Protein AF-A0A840CAK6-F1 (afdb_monomer)

Mean predicted aligned error: 10.12 Å

Organism: NCBI:txid1614693

Foldseek 3Di:
DDPPPPPCPPPNVCVVVVVVVCVVLVVLLVVCVVVVHHSVCSVVVVPVVVVVVVVVCVVPPDDVVNVVPDDPD

pLDDT: mean 78.11, std 8.47, range [58.72, 89.38]

Secondary structure (DSSP, 8-state):
---------SHHHHHHHHHHHHHHHHHHHHHHHHTTS-GGGGGGGGSHHHHHHHHHHHHHSPPHHHHS-----

Solvent-accessible surface area (backbone atoms only — not comparable to full-atom values): 4532 Å² t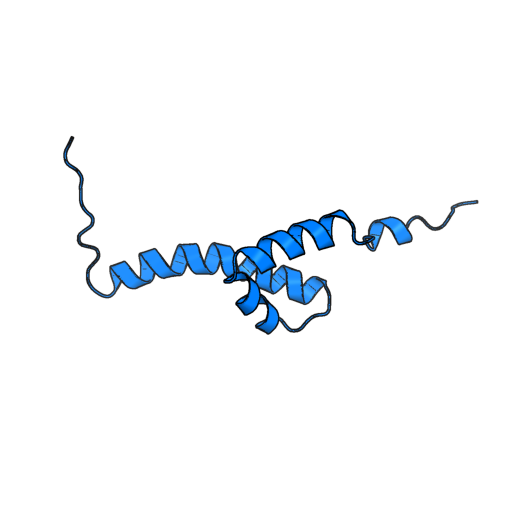otal; per-residue (Å²): 134,84,80,77,74,75,84,61,67,65,71,67,32,53,52,68,56,45,54,62,51,47,68,57,48,52,60,44,28,52,50,33,46,73,73,76,42,64,48,74,60,42,63,53,53,78,38,69,66,52,44,53,51,48,56,52,47,63,73,71,49,88,50,73,73,69,63,70,67,61,76,96,118

Radius of gyration: 19.22 Å; Cα contacts (8 Å, |Δi|>4): 23; chains: 1; bounding box: 41×28×63 Å

Structure (mmCIF, N/CA/C/O backbone):
data_AF-A0A840CAK6-F1
#
_entry.id   AF-A0A840CAK6-F1
#
loop_
_atom_site.group_PDB
_atom_site.id
_atom_site.type_symbol
_atom_site.label_atom_id
_atom_site.label_alt_id
_atom_site.label_comp_id
_atom_site.label_asym_id
_atom_site.label_en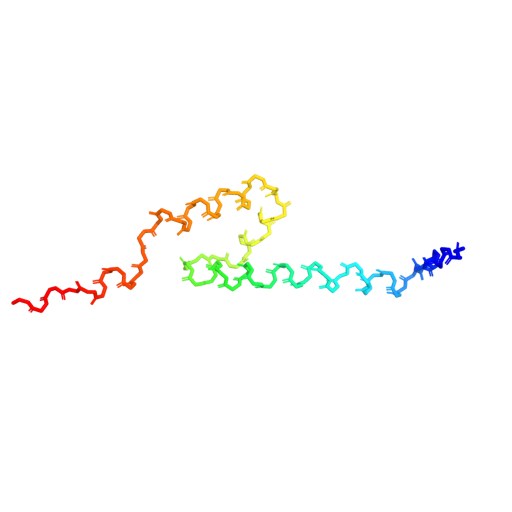tity_id
_atom_site.label_seq_id
_atom_site.pdbx_PDB_ins_code
_atom_site.Cartn_x
_atom_site.Cartn_y
_atom_site.Cartn_z
_atom_site.occupancy
_atom_site.B_iso_or_equiv
_atom_site.auth_seq_id
_atom_site.auth_comp_id
_atom_site.auth_asym_id
_atom_site.auth_atom_id
_atom_site.pdbx_PDB_model_num
ATOM 1 N N . MET A 1 1 ? 2.899 20.309 -31.750 1.00 58.72 1 MET A N 1
ATOM 2 C CA . MET A 1 1 ? 3.047 19.738 -30.394 1.00 58.72 1 MET A CA 1
ATOM 3 C C . MET A 1 1 ? 3.987 18.550 -30.484 1.00 58.72 1 MET A C 1
ATOM 5 O O . MET A 1 1 ? 3.613 17.538 -31.059 1.00 58.72 1 MET A O 1
ATOM 9 N N . ARG A 1 2 ? 5.237 18.698 -30.034 1.00 61.88 2 ARG A N 1
ATOM 10 C CA . ARG A 1 2 ? 6.192 17.588 -29.999 1.00 61.88 2 ARG A CA 1
ATOM 11 C C . ARG A 1 2 ? 5.887 16.775 -28.748 1.00 61.88 2 ARG A C 1
ATOM 13 O O . ARG A 1 2 ? 6.159 17.230 -27.644 1.00 61.88 2 ARG A O 1
ATOM 20 N N . SER A 1 3 ? 5.269 15.613 -28.932 1.00 61.44 3 SER A N 1
ATOM 21 C CA . SER A 1 3 ? 5.252 14.594 -27.891 1.00 61.44 3 SER A CA 1
ATOM 22 C C . SER A 1 3 ? 6.703 14.212 -27.630 1.00 61.44 3 SER A C 1
ATOM 24 O O . SER A 1 3 ? 7.339 13.550 -28.451 1.00 61.44 3 SER A O 1
ATOM 26 N N . HIS A 1 4 ? 7.253 14.705 -26.526 1.00 63.16 4 HIS A N 1
ATOM 27 C CA . HIS A 1 4 ? 8.466 14.152 -25.957 1.00 63.16 4 HIS A CA 1
ATOM 28 C C . HIS A 1 4 ? 8.074 12.792 -25.390 1.00 63.16 4 HIS A C 1
ATOM 30 O O . HIS A 1 4 ? 7.722 12.675 -24.221 1.00 63.16 4 HIS A O 1
ATOM 36 N N . TYR A 1 5 ? 8.048 11.782 -26.262 1.00 61.62 5 TYR A N 1
ATOM 37 C CA . TYR A 1 5 ? 7.997 10.396 -25.837 1.00 61.62 5 TYR A CA 1
ATOM 38 C C . TYR A 1 5 ? 9.272 10.185 -25.046 1.00 61.62 5 TYR A C 1
ATOM 40 O O . TYR A 1 5 ? 10.368 10.176 -25.598 1.00 61.62 5 TYR A O 1
ATOM 48 N N . TYR A 1 6 ? 9.123 10.181 -23.732 1.00 59.81 6 TYR A N 1
ATOM 49 C CA . TYR A 1 6 ? 10.192 9.915 -22.804 1.00 59.81 6 TYR A CA 1
ATOM 50 C C . TYR A 1 6 ? 10.843 8.601 -23.247 1.00 59.81 6 TYR A C 1
ATOM 52 O O . TYR A 1 6 ? 10.220 7.544 -23.151 1.00 59.81 6 TYR A O 1
ATOM 60 N N . GLU A 1 7 ? 12.069 8.652 -23.768 1.00 64.50 7 GLU A N 1
ATOM 61 C CA . GLU A 1 7 ? 12.884 7.458 -23.997 1.00 64.50 7 GLU A CA 1
ATOM 62 C C . GLU A 1 7 ? 13.352 6.954 -22.626 1.00 64.50 7 GLU A C 1
ATOM 64 O O . GLU A 1 7 ? 14.522 7.013 -22.256 1.00 64.50 7 GLU A O 1
ATOM 69 N N . VAL A 1 8 ? 12.392 6.552 -21.787 1.00 62.31 8 VAL A N 1
ATOM 70 C CA . VAL A 1 8 ? 12.660 5.962 -20.481 1.00 62.31 8 VAL A CA 1
ATOM 71 C C . VAL A 1 8 ? 13.025 4.514 -20.738 1.00 62.31 8 VAL A C 1
ATOM 73 O O . VAL A 1 8 ? 12.203 3.606 -20.680 1.00 62.31 8 VAL A O 1
ATOM 76 N N . THR A 1 9 ? 14.289 4.311 -21.070 1.00 77.00 9 THR A N 1
ATOM 77 C CA . THR A 1 9 ? 14.901 2.994 -21.219 1.00 77.00 9 THR A CA 1
ATOM 78 C C . THR A 1 9 ? 15.967 2.803 -20.147 1.00 77.00 9 THR A C 1
ATOM 80 O O . THR A 1 9 ? 16.756 3.703 -19.863 1.00 77.00 9 THR A O 1
ATOM 83 N N . GLY A 1 10 ? 15.978 1.626 -19.518 1.00 80.12 10 GLY A N 1
ATOM 84 C CA . GLY A 1 10 ? 16.926 1.279 -18.457 1.00 80.12 10 GLY A CA 1
ATOM 85 C C . GLY A 1 10 ? 16.555 1.836 -17.076 1.00 80.12 10 GLY A C 1
ATOM 86 O O . GLY A 1 10 ? 15.389 1.876 -16.690 1.00 80.12 10 GLY A O 1
ATOM 87 N N . PHE A 1 11 ? 17.563 2.242 -16.303 1.00 77.50 11 PHE A N 1
ATOM 88 C CA . PHE A 1 11 ? 17.416 2.632 -14.894 1.00 77.50 11 PHE A CA 1
ATOM 89 C C . PHE A 1 11 ? 16.437 3.802 -14.632 1.00 77.50 11 PHE A C 1
ATOM 91 O O . PHE A 1 11 ? 15.625 3.682 -13.711 1.00 77.50 11 PHE A O 1
ATOM 98 N N . PRO A 1 12 ? 16.405 4.888 -15.435 1.00 83.12 12 PRO A N 1
ATOM 99 C CA . PRO A 1 12 ? 15.440 5.975 -15.236 1.00 83.12 12 PRO A CA 1
ATOM 100 C C . PRO A 1 12 ? 13.977 5.518 -15.358 1.00 83.12 12 PRO A C 1
ATOM 102 O O . PRO A 1 12 ? 13.100 6.070 -14.694 1.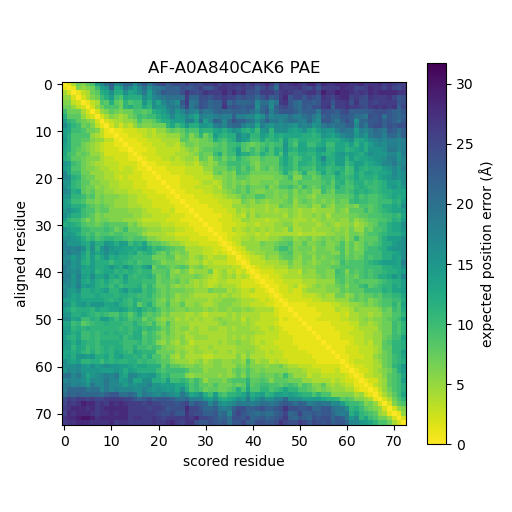00 83.12 12 PRO A O 1
ATOM 105 N N . ALA A 1 13 ? 13.715 4.476 -16.156 1.00 80.25 13 ALA A N 1
ATOM 106 C CA . ALA A 1 13 ? 12.374 3.922 -16.352 1.00 80.25 13 ALA A CA 1
ATOM 107 C C . ALA A 1 13 ? 11.872 3.227 -15.090 1.00 80.25 13 ALA A C 1
ATOM 109 O O . ALA A 1 13 ? 10.732 3.422 -14.670 1.00 80.25 13 ALA A O 1
ATOM 110 N N . LEU A 1 14 ? 12.766 2.479 -14.440 1.00 82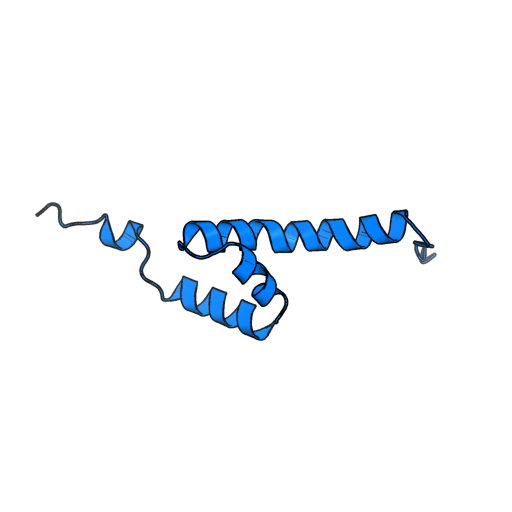.00 14 LEU A N 1
ATOM 111 C CA . LEU A 1 14 ? 12.479 1.810 -13.178 1.00 82.00 14 LEU A CA 1
ATOM 112 C C . LEU A 1 14 ? 12.143 2.828 -12.088 1.00 82.00 14 LEU A C 1
ATOM 114 O O . LEU A 1 14 ? 11.170 2.641 -11.363 1.00 82.00 14 LEU A O 1
ATOM 118 N N . VAL A 1 15 ? 12.887 3.933 -12.002 1.00 84.06 15 VAL A N 1
ATOM 119 C CA . VAL A 1 15 ? 12.618 4.996 -11.021 1.00 84.06 15 VAL A CA 1
ATOM 120 C C . VAL A 1 15 ? 11.258 5.649 -11.276 1.00 84.06 15 VAL A C 1
ATOM 122 O O . VAL A 1 15 ? 10.465 5.788 -10.343 1.00 84.06 15 VAL A O 1
ATOM 125 N N . MET A 1 16 ? 10.945 5.983 -12.533 1.00 82.94 16 MET A N 1
ATOM 126 C CA . MET A 1 16 ? 9.660 6.596 -12.888 1.00 82.94 16 MET A CA 1
ATOM 127 C C . ME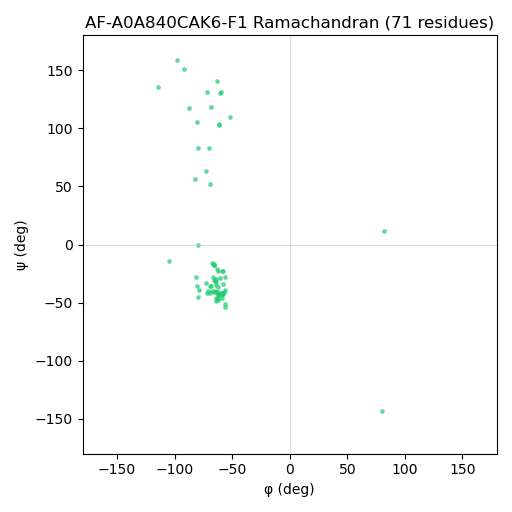T A 1 16 ? 8.454 5.685 -12.639 1.00 82.94 16 MET A C 1
ATOM 129 O O . MET A 1 16 ? 7.391 6.189 -12.290 1.00 82.94 16 MET A O 1
ATOM 133 N N . MET A 1 17 ? 8.601 4.364 -12.761 1.00 80.44 17 MET A N 1
ATOM 134 C CA . MET A 1 17 ? 7.536 3.412 -12.423 1.00 80.44 17 MET A CA 1
ATOM 135 C C . MET A 1 17 ? 7.434 3.138 -10.916 1.00 80.44 17 MET A C 1
ATOM 137 O O . MET A 1 17 ? 6.337 2.972 -10.383 1.00 80.44 17 MET A O 1
ATOM 141 N N . THR A 1 18 ? 8.564 3.104 -10.209 1.00 84.06 18 THR A N 1
ATOM 142 C CA . THR A 1 18 ? 8.605 2.675 -8.802 1.00 84.06 18 THR A CA 1
ATOM 143 C C . THR A 1 18 ? 8.141 3.770 -7.845 1.00 84.06 18 THR A C 1
ATOM 145 O O . THR A 1 18 ? 7.424 3.478 -6.892 1.00 84.06 18 THR A O 1
ATOM 148 N N . ILE A 1 19 ? 8.495 5.037 -8.090 1.00 86.19 19 ILE A N 1
ATOM 149 C CA . ILE A 1 19 ? 8.082 6.158 -7.228 1.00 86.19 19 ILE A CA 1
ATOM 150 C C . ILE A 1 19 ? 6.552 6.248 -7.063 1.00 86.19 19 ILE A C 1
ATOM 152 O O . ILE A 1 19 ? 6.091 6.229 -5.919 1.00 86.19 19 ILE A O 1
ATOM 156 N N . PRO A 1 20 ? 5.736 6.298 -8.134 1.00 82.06 20 PRO A N 1
ATOM 157 C CA . PRO A 1 20 ? 4.283 6.345 -7.982 1.00 82.06 20 PRO A CA 1
ATOM 158 C C . PRO A 1 20 ? 3.717 5.077 -7.328 1.00 82.06 20 PRO A C 1
ATOM 160 O O . PRO A 1 20 ? 2.797 5.174 -6.517 1.00 82.06 20 PRO A O 1
ATOM 163 N N . ALA A 1 21 ? 4.294 3.899 -7.593 1.00 81.56 21 ALA A N 1
ATOM 164 C CA . ALA A 1 21 ? 3.889 2.664 -6.924 1.00 81.56 21 ALA A CA 1
ATOM 165 C C . ALA A 1 21 ? 4.119 2.731 -5.403 1.00 81.56 21 ALA A C 1
ATOM 167 O O . ALA A 1 21 ? 3.237 2.368 -4.627 1.00 81.56 21 ALA A O 1
ATOM 168 N N . LEU A 1 22 ? 5.263 3.257 -4.957 1.00 85.00 22 LEU A N 1
ATOM 169 C CA . LEU A 1 22 ? 5.564 3.429 -3.533 1.00 85.00 22 LEU A CA 1
ATOM 170 C C . LEU A 1 22 ? 4.640 4.450 -2.863 1.00 85.00 22 LEU A C 1
ATOM 172 O O . LEU A 1 22 ? 4.167 4.197 -1.756 1.00 85.00 22 LEU A O 1
ATOM 176 N N . ILE A 1 23 ? 4.337 5.564 -3.536 1.00 86.56 23 ILE A N 1
ATOM 177 C CA . ILE A 1 23 ? 3.394 6.578 -3.033 1.00 86.56 23 ILE A CA 1
ATOM 178 C C . I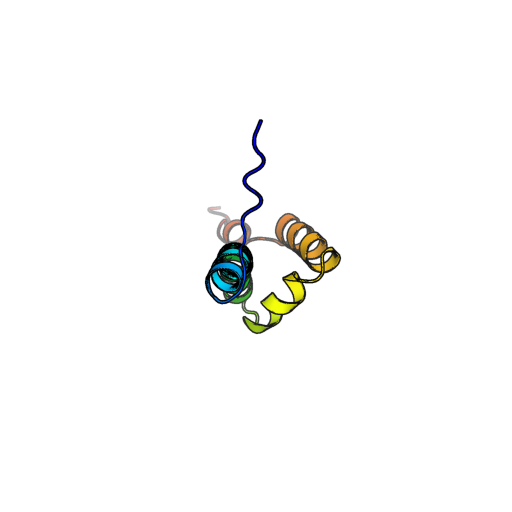LE A 1 23 ? 2.014 5.965 -2.769 1.00 86.56 23 ILE A C 1
ATOM 180 O O . ILE A 1 23 ? 1.352 6.357 -1.812 1.00 86.56 23 ILE A O 1
ATOM 184 N N . LEU A 1 24 ? 1.597 4.981 -3.569 1.00 78.06 24 LEU A N 1
ATOM 185 C CA . LEU A 1 24 ? 0.349 4.254 -3.352 1.00 78.06 24 LEU A CA 1
ATOM 186 C C . LEU A 1 24 ? 0.482 3.179 -2.263 1.00 78.06 24 LEU A C 1
ATOM 188 O O . LEU A 1 24 ? -0.372 3.093 -1.388 1.00 78.06 24 LEU A O 1
ATOM 192 N N . ILE A 1 25 ? 1.545 2.370 -2.269 1.00 77.06 25 ILE A N 1
ATOM 193 C CA . ILE A 1 25 ? 1.689 1.213 -1.365 1.00 77.06 25 ILE A CA 1
ATOM 194 C C . ILE A 1 25 ? 1.956 1.633 0.091 1.00 77.06 25 ILE A C 1
ATOM 196 O O . ILE A 1 25 ? 1.385 1.049 1.014 1.00 77.06 25 ILE A O 1
ATOM 200 N N . ILE A 1 26 ? 2.802 2.643 0.322 1.00 84.56 26 ILE A N 1
ATOM 201 C CA . ILE A 1 26 ? 3.205 3.091 1.667 1.00 84.56 26 ILE A CA 1
ATOM 202 C C . ILE A 1 26 ? 2.012 3.484 2.561 1.00 84.56 26 ILE A C 1
ATOM 204 O O . ILE A 1 26 ? 1.941 2.983 3.690 1.00 84.56 26 ILE A O 1
ATOM 208 N N . PRO A 1 27 ? 1.065 4.344 2.133 1.00 81.62 27 PRO A N 1
ATOM 209 C CA . PRO A 1 27 ? -0.072 4.708 2.975 1.00 81.62 27 PRO A CA 1
ATOM 210 C C . PRO A 1 27 ? -0.944 3.496 3.305 1.00 81.62 27 PRO A C 1
ATOM 212 O O . PRO A 1 27 ? -1.387 3.364 4.446 1.00 81.62 27 PRO A O 1
ATOM 215 N N . PHE A 1 28 ? -1.121 2.559 2.370 1.00 79.00 28 PHE A N 1
ATOM 216 C CA . PHE A 1 28 ? -1.847 1.325 2.652 1.00 79.00 28 PHE A CA 1
ATOM 217 C C . PHE A 1 28 ? -1.111 0.424 3.641 1.00 79.00 28 PHE A C 1
ATOM 219 O O . PHE A 1 28 ? -1.735 -0.120 4.548 1.00 79.00 28 PHE A O 1
ATOM 226 N N . PHE A 1 29 ? 0.213 0.310 3.545 1.00 82.62 29 PHE A N 1
ATOM 227 C CA . PHE A 1 29 ? 1.012 -0.416 4.532 1.00 82.62 29 PHE A CA 1
ATOM 228 C C . PHE A 1 29 ? 0.821 0.152 5.948 1.00 82.62 29 PHE A C 1
ATOM 230 O O . PHE A 1 29 ? 0.633 -0.600 6.907 1.00 82.62 29 PHE A O 1
ATOM 237 N N . GLN A 1 30 ? 0.799 1.482 6.083 1.00 84.19 30 GLN A N 1
ATOM 238 C CA . GLN A 1 30 ? 0.533 2.149 7.362 1.00 84.19 30 GLN A CA 1
ATOM 239 C C . GLN A 1 30 ? -0.910 1.955 7.843 1.00 84.19 30 GLN A C 1
ATOM 241 O O . GLN A 1 30 ? -1.143 1.794 9.042 1.00 84.19 30 GLN A O 1
ATOM 246 N N . LEU A 1 31 ? -1.876 1.928 6.926 1.00 83.00 31 LEU A N 1
ATOM 247 C CA . LEU A 1 31 ? -3.282 1.679 7.231 1.00 83.00 31 LEU A CA 1
ATOM 248 C C . LEU A 1 31 ? -3.483 0.285 7.838 1.00 83.00 31 LEU A C 1
ATOM 250 O O . LEU A 1 31 ? -4.083 0.158 8.903 1.00 83.00 31 LEU A O 1
ATOM 254 N N . TRP A 1 32 ? -2.895 -0.747 7.227 1.00 81.94 32 TRP A N 1
ATOM 255 C CA . TRP A 1 32 ? -2.978 -2.119 7.732 1.00 81.94 32 TRP A CA 1
ATOM 256 C C . TRP A 1 32 ? -2.341 -2.277 9.114 1.00 81.94 32 TRP A C 1
ATOM 258 O O . TRP A 1 32 ? -2.942 -2.893 10.000 1.00 81.94 32 TRP A O 1
ATOM 268 N N . LYS A 1 33 ? -1.190 -1.629 9.344 1.00 81.12 33 LYS A N 1
ATOM 269 C CA . LYS A 1 33 ? -0.564 -1.571 10.674 1.00 81.12 33 LYS A CA 1
ATOM 270 C C . LYS A 1 33 ? -1.480 -0.930 11.718 1.00 81.12 33 LYS A C 1
ATOM 272 O O . LYS A 1 33 ? -1.590 -1.449 12.824 1.00 81.12 33 LYS A O 1
ATOM 277 N N . ARG A 1 34 ? -2.170 0.164 11.372 1.00 76.81 34 ARG A N 1
ATOM 278 C CA . ARG A 1 34 ? -3.124 0.840 12.272 1.00 76.81 34 ARG A CA 1
ATOM 279 C C . ARG A 1 34 ? -4.341 -0.016 12.604 1.00 76.81 34 ARG A C 1
ATOM 281 O O . ARG A 1 34 ? -4.877 0.096 13.697 1.00 76.81 34 ARG A O 1
ATOM 288 N N . THR A 1 35 ? -4.758 -0.886 11.689 1.00 76.44 35 THR A N 1
ATOM 289 C CA . THR A 1 35 ? -5.867 -1.822 11.923 1.00 76.44 35 THR A CA 1
ATOM 290 C C . THR A 1 35 ? -5.482 -3.069 12.730 1.00 76.44 35 THR A C 1
ATOM 292 O O . THR A 1 35 ? -6.353 -3.895 12.987 1.00 76.44 35 THR A O 1
ATOM 295 N N . GLY A 1 36 ? -4.213 -3.213 13.142 1.00 77.44 36 GLY A N 1
ATOM 296 C CA . GLY A 1 36 ? -3.720 -4.374 13.897 1.00 77.44 36 GLY A CA 1
ATOM 297 C C . GLY A 1 36 ? -3.375 -5.590 13.031 1.00 77.44 36 GLY A C 1
ATOM 298 O O . GLY A 1 36 ? -3.164 -6.681 13.553 1.00 77.44 36 GLY A O 1
ATOM 299 N N . HIS A 1 37 ? -3.313 -5.418 11.709 1.00 79.75 37 HIS A N 1
ATOM 300 C CA . HIS A 1 37 ? -3.006 -6.481 10.758 1.00 79.75 37 HIS A CA 1
ATOM 301 C C . HIS A 1 37 ? -1.530 -6.463 10.330 1.00 79.75 37 HIS A C 1
ATOM 303 O O . HIS A 1 37 ? -0.833 -5.450 10.418 1.00 79.75 37 HIS A O 1
ATOM 309 N N . SER A 1 38 ? -1.050 -7.606 9.832 1.00 80.50 38 SER A N 1
ATOM 310 C CA . SER A 1 38 ? 0.283 -7.729 9.233 1.00 80.50 38 SER A CA 1
ATOM 311 C C . SER A 1 38 ? 0.418 -6.797 8.025 1.00 80.50 38 SER A C 1
ATOM 313 O O . SER A 1 38 ? -0.412 -6.831 7.117 1.00 80.50 38 SER A O 1
ATOM 315 N N . GLY A 1 39 ? 1.492 -6.003 7.972 1.00 77.62 39 GLY A N 1
ATOM 316 C CA . GLY A 1 39 ? 1.750 -5.080 6.860 1.00 77.62 39 GLY A CA 1
ATOM 317 C C . GLY A 1 39 ? 1.857 -5.772 5.493 1.00 77.62 39 GLY A C 1
ATOM 318 O O . GLY A 1 39 ? 1.567 -5.153 4.474 1.00 77.62 39 GLY A O 1
ATOM 319 N N . TRP A 1 40 ? 2.178 -7.069 5.453 1.00 81.06 40 TRP A N 1
ATOM 320 C CA . TRP A 1 40 ? 2.216 -7.871 4.223 1.00 81.06 40 TRP A CA 1
ATOM 321 C C . TRP A 1 40 ? 0.852 -7.984 3.525 1.00 81.06 40 TRP A C 1
ATOM 323 O O . TRP A 1 40 ? 0.803 -8.148 2.310 1.00 81.06 40 TRP A O 1
ATOM 333 N N . ILE A 1 41 ? -0.257 -7.803 4.255 1.00 76.31 41 ILE A N 1
ATOM 334 C CA . ILE A 1 41 ? -1.615 -7.774 3.684 1.00 76.31 41 ILE A CA 1
ATOM 335 C C . ILE A 1 41 ? -1.791 -6.587 2.718 1.00 76.31 41 ILE A C 1
ATOM 337 O O . ILE A 1 41 ? -2.611 -6.654 1.806 1.00 76.31 41 ILE A O 1
ATOM 341 N N . SER A 1 42 ? -0.953 -5.548 2.819 1.00 78.06 42 SER A N 1
ATOM 342 C CA . SER A 1 42 ? -0.927 -4.441 1.851 1.00 78.06 42 SER A CA 1
ATOM 343 C C . SER A 1 42 ? -0.665 -4.873 0.405 1.00 78.06 42 SER A C 1
ATOM 345 O O . SER A 1 42 ? -1.092 -4.174 -0.507 1.00 78.06 42 SER A O 1
ATOM 347 N N . LEU A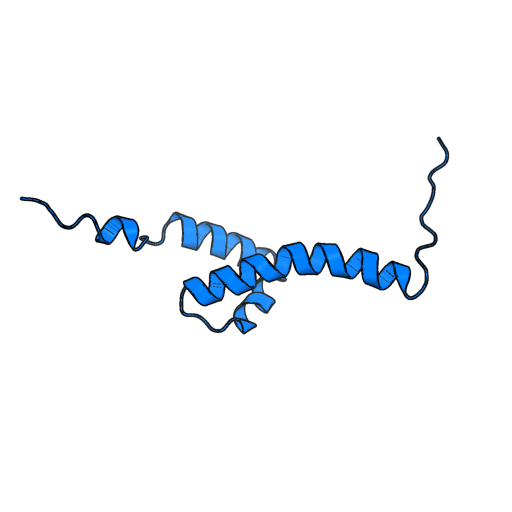 1 43 ? -0.048 -6.037 0.168 1.00 80.31 43 LEU A N 1
ATOM 348 C CA . LEU A 1 43 ? 0.122 -6.584 -1.182 1.00 80.31 43 LEU A CA 1
ATOM 349 C C . LEU A 1 43 ? -1.219 -6.914 -1.851 1.00 80.31 43 LEU A C 1
ATOM 351 O O . LEU A 1 43 ? -1.339 -6.780 -3.067 1.00 80.31 43 LEU A O 1
ATOM 355 N N . LEU A 1 44 ? -2.253 -7.270 -1.077 1.00 81.88 44 LEU A N 1
ATOM 356 C CA . LEU A 1 44 ? -3.596 -7.514 -1.616 1.00 81.88 44 LEU A CA 1
ATOM 357 C C . LEU A 1 44 ? -4.237 -6.238 -2.186 1.00 81.88 44 LEU A C 1
ATOM 359 O O . LEU A 1 44 ? -5.162 -6.341 -2.986 1.00 81.88 44 LEU A O 1
ATOM 363 N N . MET A 1 45 ? -3.721 -5.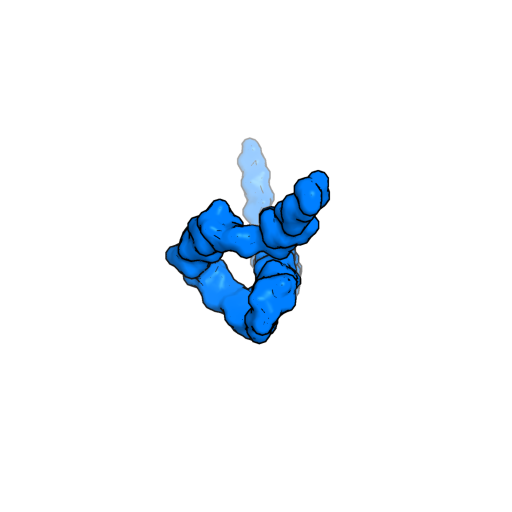046 -1.855 1.00 77.06 45 MET A N 1
ATOM 364 C CA . MET A 1 45 ? -4.189 -3.770 -2.423 1.00 77.06 45 MET A CA 1
ATOM 365 C C . MET A 1 45 ? -3.909 -3.627 -3.916 1.00 77.06 45 MET A C 1
ATOM 367 O O . MET A 1 45 ? -4.531 -2.792 -4.570 1.00 77.06 45 MET A O 1
ATOM 371 N N . LEU A 1 46 ? -3.001 -4.441 -4.467 1.00 79.56 46 LEU A N 1
ATOM 372 C CA . LEU A 1 46 ? -2.772 -4.514 -5.911 1.00 79.56 46 LEU A CA 1
ATOM 373 C C . LEU A 1 46 ? -3.995 -5.068 -6.659 1.00 79.56 46 LEU A C 1
ATOM 375 O O . LEU A 1 46 ? -4.108 -4.881 -7.867 1.00 79.56 46 LEU A O 1
ATOM 379 N N . ILE A 1 47 ? -4.922 -5.727 -5.956 1.00 87.75 47 ILE A N 1
ATOM 380 C CA . ILE A 1 47 ? -6.169 -6.239 -6.517 1.00 87.75 47 ILE A CA 1
ATOM 381 C C . ILE A 1 47 ? -7.232 -5.125 -6.446 1.00 87.75 47 ILE A C 1
ATOM 383 O O . ILE A 1 47 ? -7.634 -4.743 -5.342 1.00 87.75 47 ILE A O 1
ATOM 387 N N . PRO A 1 48 ? -7.765 -4.630 -7.584 1.00 79.25 48 PRO A N 1
ATOM 388 C CA . PRO A 1 48 ? -8.706 -3.501 -7.599 1.00 79.25 48 PRO A CA 1
ATOM 389 C C . PRO A 1 48 ? -9.950 -3.719 -6.729 1.00 79.25 48 PRO A C 1
ATOM 391 O O . PRO A 1 48 ? -10.400 -2.813 -6.031 1.00 79.25 48 PRO A O 1
ATOM 394 N N . VAL A 1 49 ? -10.477 -4.947 -6.724 1.00 89.38 49 VAL A N 1
ATOM 395 C CA . VAL A 1 49 ? -11.660 -5.325 -5.936 1.00 89.38 49 VAL A CA 1
ATOM 396 C C . VAL A 1 49 ? -11.388 -5.229 -4.433 1.00 89.38 49 VAL A C 1
ATOM 398 O O . VAL A 1 49 ? -12.230 -4.737 -3.688 1.00 89.38 49 VAL A O 1
ATOM 401 N N . VAL A 1 50 ? -10.202 -5.640 -3.980 1.00 85.25 50 VAL A N 1
ATOM 402 C CA . VAL A 1 50 ? -9.816 -5.559 -2.563 1.00 85.25 50 VAL A CA 1
ATOM 403 C C . VAL A 1 50 ? -9.752 -4.103 -2.108 1.00 85.25 50 VAL A C 1
ATOM 405 O O . VAL A 1 50 ? -10.245 -3.778 -1.030 1.00 85.25 50 VAL A O 1
ATOM 408 N N . ASN A 1 51 ? -9.221 -3.214 -2.949 1.00 85.44 51 ASN A N 1
ATOM 409 C CA . ASN A 1 51 ? -9.158 -1.786 -2.649 1.00 85.44 51 ASN A CA 1
ATOM 410 C C . ASN A 1 51 ? -10.567 -1.187 -2.443 1.00 85.44 51 ASN A C 1
ATOM 412 O O . ASN A 1 51 ? -10.806 -0.490 -1.458 1.00 85.44 51 ASN A O 1
ATOM 416 N N . LEU A 1 52 ? -11.534 -1.552 -3.297 1.00 86.19 52 LEU A N 1
ATOM 417 C CA . LEU A 1 52 ? -12.940 -1.156 -3.127 1.00 86.19 52 LEU A CA 1
ATOM 418 C C . LEU A 1 52 ? -13.548 -1.697 -1.827 1.00 86.19 52 LEU A C 1
ATOM 420 O O . LEU A 1 52 ? -14.186 -0.945 -1.089 1.00 86.19 52 LEU A O 1
ATOM 424 N N . ILE A 1 53 ? -13.319 -2.980 -1.522 1.00 87.12 53 ILE A N 1
ATOM 425 C CA . ILE A 1 53 ? -13.798 -3.609 -0.283 1.00 87.12 53 ILE A CA 1
ATOM 426 C C . ILE A 1 53 ? -13.275 -2.851 0.938 1.00 87.12 53 ILE A C 1
ATOM 428 O O . ILE A 1 53 ? -14.020 -2.637 1.884 1.00 87.12 53 ILE A O 1
ATOM 432 N N . ILE A 1 54 ? -12.020 -2.411 0.930 1.00 83.81 54 ILE A N 1
ATOM 433 C CA . ILE A 1 54 ? -11.400 -1.752 2.087 1.00 83.81 54 ILE A CA 1
ATOM 434 C C . ILE A 1 54 ? -11.952 -0.362 2.325 1.00 83.81 54 ILE A C 1
ATOM 436 O O . ILE A 1 54 ? -12.204 -0.016 3.477 1.00 83.81 54 ILE A O 1
ATOM 440 N N . VAL A 1 55 ? -12.187 0.411 1.264 1.00 84.25 55 VAL A N 1
ATOM 441 C CA . VAL A 1 55 ? -12.885 1.696 1.386 1.00 84.25 55 VAL A CA 1
ATOM 442 C C . VAL A 1 55 ? -14.280 1.473 1.974 1.00 84.25 55 VAL A C 1
ATOM 444 O O . VAL A 1 55 ? -14.675 2.193 2.887 1.00 84.25 55 VAL A O 1
ATOM 447 N N . TYR A 1 56 ? -14.987 0.430 1.528 1.00 87.88 56 TYR A N 1
ATOM 448 C CA . TYR A 1 56 ? -16.300 0.075 2.066 1.00 87.88 56 TYR A CA 1
ATOM 449 C C . TYR A 1 56 ? -16.220 -0.332 3.546 1.00 87.88 56 TYR A C 1
ATOM 451 O O . TYR A 1 56 ? -16.936 0.203 4.384 1.00 87.88 56 TYR A O 1
ATOM 459 N N . VAL A 1 57 ? -15.295 -1.223 3.906 1.00 87.00 57 VAL A N 1
ATOM 460 C CA . VAL A 1 57 ? -15.086 -1.657 5.293 1.00 87.00 57 VAL A CA 1
ATOM 461 C C . VAL A 1 57 ? -14.742 -0.470 6.187 1.00 87.00 57 VAL A C 1
ATOM 463 O O . VAL A 1 57 ? -15.333 -0.343 7.249 1.00 87.00 57 VAL A O 1
ATOM 466 N N . LEU A 1 58 ? -13.833 0.419 5.781 1.00 84.75 58 LEU A N 1
ATOM 467 C CA . LEU A 1 58 ? -13.466 1.603 6.568 1.00 84.75 58 LEU A CA 1
ATOM 468 C C . LEU A 1 58 ? -14.624 2.589 6.742 1.00 84.75 58 LEU A C 1
ATOM 470 O O . LEU A 1 58 ? -14.698 3.234 7.785 1.00 84.75 58 LEU A O 1
ATOM 474 N N . ALA A 1 59 ? -15.513 2.695 5.752 1.00 86.88 59 ALA A N 1
ATOM 475 C CA . ALA A 1 59 ? -16.681 3.566 5.821 1.00 86.88 59 ALA A CA 1
ATOM 476 C C . ALA A 1 59 ? -17.727 3.079 6.838 1.00 86.88 59 ALA A C 1
ATOM 478 O O . ALA A 1 59 ? -18.358 3.902 7.493 1.00 86.88 59 ALA A O 1
ATOM 479 N N . PHE A 1 60 ? -17.905 1.761 6.986 1.00 88.94 60 PHE A N 1
ATOM 480 C CA . PHE A 1 60 ? -18.933 1.185 7.869 1.00 88.94 60 PHE A CA 1
ATOM 481 C C . PHE A 1 60 ? -18.394 0.603 9.181 1.00 88.94 60 PHE A C 1
ATOM 483 O O . PHE A 1 60 ? -19.171 0.313 10.090 1.00 88.94 60 PHE A O 1
ATOM 490 N N . LYS A 1 61 ? -17.081 0.394 9.306 1.00 85.19 61 LYS A N 1
ATOM 491 C CA . LYS A 1 61 ? -16.461 -0.095 10.541 1.00 85.19 61 LYS A CA 1
ATOM 492 C C . LYS A 1 61 ? -16.489 1.011 11.593 1.00 85.19 61 LYS A C 1
ATOM 494 O O . LYS A 1 61 ? -16.047 2.117 11.317 1.00 85.19 61 LYS A O 1
ATOM 499 N N . ALA A 1 62 ? -16.945 0.689 12.803 1.00 83.06 62 ALA A N 1
ATOM 500 C CA . ALA A 1 62 ? -16.891 1.604 13.940 1.00 83.06 62 ALA A CA 1
ATOM 501 C C . ALA A 1 62 ? -15.441 2.008 14.242 1.00 83.06 62 ALA A C 1
ATOM 503 O O . ALA A 1 62 ? -14.548 1.152 14.320 1.00 83.06 62 ALA A O 1
ATOM 504 N N . TRP A 1 63 ? -15.204 3.306 14.405 1.00 83.44 63 TRP A N 1
ATOM 505 C CA . TRP A 1 63 ? -13.879 3.829 14.700 1.00 83.44 63 TRP A CA 1
ATOM 506 C C . TRP A 1 63 ? -13.680 3.941 16.216 1.00 83.44 63 TRP A C 1
ATOM 508 O O . TRP A 1 63 ? -14.635 4.183 16.949 1.00 83.44 63 TRP A O 1
ATOM 518 N N . PRO A 1 64 ? -12.438 3.833 16.725 1.00 75.19 64 PRO A N 1
ATOM 519 C CA . PRO A 1 64 ? -12.170 3.975 18.160 1.00 75.19 64 PRO A CA 1
ATOM 520 C C . PRO A 1 64 ? -12.655 5.309 18.748 1.00 75.19 64 PRO A C 1
ATOM 522 O O . PRO A 1 64 ? -12.991 5.381 19.927 1.00 75.19 64 PRO A O 1
ATOM 525 N N . VAL A 1 65 ? -12.712 6.362 17.923 1.00 80.81 65 VAL A N 1
ATOM 526 C CA . VAL A 1 65 ? -13.238 7.681 18.306 1.00 80.81 65 VAL A CA 1
ATOM 527 C C . VAL A 1 65 ? -14.745 7.656 18.585 1.00 80.81 65 VAL A C 1
ATOM 529 O O . VAL A 1 65 ? -15.208 8.416 19.430 1.00 80.81 65 VAL A O 1
ATOM 532 N N . ASP A 1 66 ? -15.490 6.743 17.957 1.00 78.31 66 ASP A N 1
ATOM 533 C CA . ASP A 1 66 ? -16.925 6.575 18.196 1.00 78.31 66 ASP A CA 1
ATOM 534 C C . ASP A 1 66 ? -17.177 5.927 19.566 1.00 78.31 66 ASP A C 1
ATOM 536 O O . ASP A 1 66 ? -18.145 6.258 20.244 1.00 78.31 66 ASP A O 1
ATOM 540 N N . THR A 1 67 ? -16.281 5.037 20.014 1.00 68.38 67 THR A N 1
ATOM 541 C CA . THR A 1 67 ? -16.358 4.388 21.337 1.00 68.38 67 THR A CA 1
ATOM 542 C C . THR A 1 67 ? -15.817 5.268 22.468 1.00 68.38 67 THR A C 1
ATOM 544 O O . THR A 1 67 ? -16.261 5.143 23.606 1.00 68.38 67 THR A O 1
ATOM 547 N N . ALA A 1 68 ? -14.873 6.173 22.184 1.00 67.19 68 ALA A N 1
ATOM 548 C CA . ALA A 1 68 ? -14.267 7.055 23.189 1.00 67.19 68 ALA A CA 1
ATOM 549 C C . ALA A 1 68 ? -15.245 8.094 23.768 1.00 67.19 68 ALA A C 1
ATOM 551 O O . ALA A 1 68 ? -14.983 8.662 24.827 1.00 67.19 68 ALA A O 1
ATOM 552 N N . LYS A 1 69 ? -16.390 8.310 23.113 1.00 60.28 69 LYS A N 1
ATOM 553 C CA . LYS A 1 69 ? -17.516 9.090 23.633 1.00 60.28 69 LYS A CA 1
ATOM 554 C C . LYS A 1 69 ? -18.382 8.214 24.555 1.00 60.28 69 LYS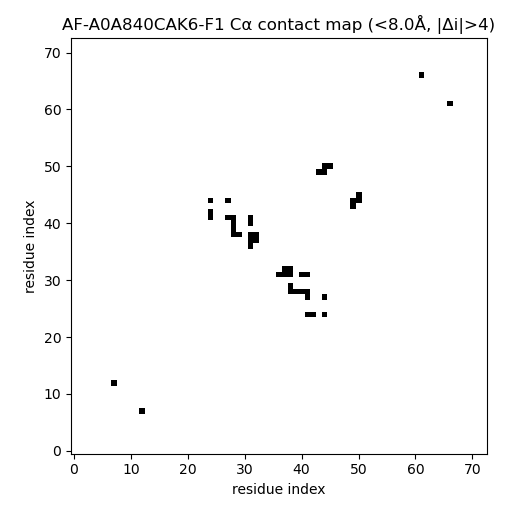 A C 1
ATOM 556 O O . LYS A 1 69 ? -19.564 7.997 24.308 1.00 60.28 69 LYS A O 1
ATOM 561 N N . GLY A 1 70 ? -17.762 7.635 25.584 1.00 61.69 70 GLY A N 1
ATOM 562 C CA . GLY A 1 70 ? -18.499 7.044 26.702 1.00 61.69 70 GLY A CA 1
ATOM 563 C C . GLY A 1 70 ? -19.284 8.152 27.412 1.00 61.69 70 GLY A C 1
ATOM 564 O O . GLY A 1 70 ? -18.767 9.264 27.498 1.00 61.69 70 GLY A O 1
ATOM 565 N N . PRO A 1 71 ? -20.524 7.897 27.853 1.00 63.22 71 PRO A N 1
ATOM 566 C CA . PRO A 1 71 ? -21.436 8.958 28.237 1.00 63.22 71 PRO A CA 1
ATOM 567 C C . PRO A 1 71 ? -20.938 9.649 29.508 1.00 63.22 71 PRO A C 1
ATOM 569 O O . PRO A 1 71 ? -20.829 9.039 30.567 1.00 63.22 71 PRO A O 1
ATOM 572 N N . ASP A 1 72 ? -20.659 10.937 29.383 1.00 67.75 72 ASP A N 1
ATOM 573 C CA . ASP A 1 72 ? -20.578 11.924 30.451 1.00 67.75 72 ASP A CA 1
ATOM 574 C C . ASP A 1 72 ? -21.982 12.204 31.039 1.00 67.75 72 ASP A C 1
ATOM 576 O O . ASP A 1 72 ? -22.420 13.351 31.120 1.00 67.75 72 ASP A O 1
ATOM 580 N N . VAL A 1 73 ? -22.695 11.131 31.424 1.00 61.25 73 VAL A N 1
ATOM 581 C CA . VAL A 1 73 ? -23.962 11.154 32.186 1.00 61.25 73 VAL A CA 1
ATOM 582 C C . VAL A 1 73 ? -23.761 10.670 33.613 1.00 61.25 73 VAL A C 1
ATOM 584 O O . VAL A 1 73 ? -23.010 9.687 33.811 1.00 61.25 73 VAL A O 1
#

Sequence (73 aa):
MRSHYYEVTGFPALVMMTIPALILIIPFFQLWKRTGHSGWISLLMLIPVVNLIIVYVLAFKAWPVDTAKGPDV